Protein AF-A0AAQ3RJW4-F1 (afdb_monomer_lite)

Structure (mmCIF, N/CA/C/O backbone):
data_AF-A0AAQ3RJW4-F1
#
_entry.id   AF-A0AAQ3RJW4-F1
#
loop_
_atom_site.group_PDB
_atom_site.id
_atom_site.type_symbol
_atom_site.label_atom_id
_atom_site.label_alt_id
_atom_site.label_comp_id
_atom_site.label_asym_id
_atom_site.label_entity_id
_atom_site.label_seq_id
_atom_site.pdbx_PDB_ins_code
_atom_site.Cartn_x
_atom_site.Cartn_y
_atom_site.Cartn_z
_atom_site.occupancy
_atom_site.B_iso_or_equiv
_atom_site.auth_seq_id
_atom_site.auth_comp_id
_atom_site.auth_asym_id
_atom_site.auth_atom_id
_atom_site.pdbx_PDB_model_num
ATOM 1 N N . MET A 1 1 ? -29.319 -2.243 48.354 1.00 63.41 1 MET A N 1
ATOM 2 C CA . MET A 1 1 ? -29.995 -1.611 47.198 1.00 63.41 1 MET A CA 1
ATOM 3 C C . MET A 1 1 ? -28.959 -0.969 46.285 1.00 63.41 1 MET A C 1
ATOM 5 O O . MET A 1 1 ? -28.843 -1.432 45.165 1.00 63.41 1 MET A O 1
ATOM 9 N N . GLN A 1 2 ? -28.111 -0.069 46.800 1.00 76.50 2 GLN A N 1
ATOM 10 C CA . GLN A 1 2 ? -27.019 0.573 46.043 1.00 76.50 2 GLN A CA 1
ATOM 11 C C . GLN A 1 2 ? -25.972 -0.390 45.444 1.00 76.50 2 GLN A C 1
ATOM 13 O O . GLN A 1 2 ? -25.498 -0.154 44.344 1.00 76.50 2 GLN A O 1
ATOM 18 N N . GLU A 1 3 ? -25.632 -1.492 46.121 1.00 83.25 3 GLU A N 1
ATOM 19 C CA . GLU A 1 3 ? -24.650 -2.472 45.611 1.00 83.25 3 GLU A CA 1
ATOM 20 C C . GLU A 1 3 ? -25.155 -3.217 44.364 1.00 83.25 3 GLU A C 1
ATOM 22 O O . GLU A 1 3 ? -24.444 -3.347 43.376 1.00 83.25 3 GLU A O 1
ATOM 27 N N . ARG A 1 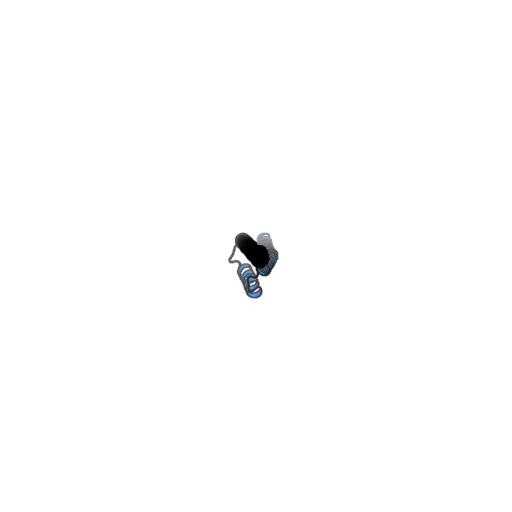4 ? -26.438 -3.596 44.359 1.00 88.69 4 ARG A N 1
ATOM 28 C CA . ARG A 1 4 ? -27.076 -4.262 43.216 1.00 88.69 4 ARG A CA 1
ATOM 29 C C . ARG A 1 4 ? -27.254 -3.310 42.026 1.00 88.69 4 ARG A C 1
ATOM 31 O O . ARG A 1 4 ? -27.166 -3.731 40.881 1.00 88.69 4 ARG A O 1
ATOM 38 N N . GLU A 1 5 ? -27.507 -2.029 42.294 1.00 91.81 5 GLU A N 1
ATOM 39 C CA . GLU A 1 5 ? -27.537 -0.982 41.262 1.00 91.81 5 GLU A CA 1
ATOM 40 C C . GLU A 1 5 ? -26.142 -0.743 40.666 1.00 91.81 5 GLU A C 1
ATOM 42 O O . GLU A 1 5 ? -26.024 -0.573 39.455 1.00 91.81 5 GLU A O 1
ATOM 47 N N . ALA A 1 6 ? -25.088 -0.796 41.488 1.00 94.00 6 ALA A N 1
ATOM 48 C CA . ALA A 1 6 ? -23.708 -0.672 41.028 1.00 94.00 6 ALA A CA 1
ATOM 49 C C . ALA A 1 6 ? -23.280 -1.853 40.138 1.00 94.00 6 ALA A C 1
ATOM 51 O O . ALA A 1 6 ? -22.711 -1.623 39.076 1.00 94.00 6 ALA A O 1
ATOM 52 N N . GLU A 1 7 ? -23.594 -3.096 40.517 1.00 93.50 7 GLU A N 1
ATOM 53 C CA . GLU A 1 7 ? -23.296 -4.289 39.705 1.00 93.50 7 GLU A CA 1
ATOM 54 C C . GLU A 1 7 ? -23.972 -4.240 38.326 1.00 93.50 7 GLU A C 1
ATOM 56 O O . GLU A 1 7 ? -23.333 -4.499 37.307 1.00 93.50 7 GLU A O 1
ATOM 61 N N . VAL A 1 8 ? -25.253 -3.858 38.280 1.00 95.50 8 VAL A N 1
ATOM 62 C CA . VAL A 1 8 ? -26.002 -3.725 37.019 1.00 95.50 8 VAL A CA 1
ATOM 63 C C . VAL A 1 8 ? -25.409 -2.632 36.131 1.00 95.50 8 VAL A C 1
ATOM 65 O O . VAL A 1 8 ? -25.330 -2.806 34.915 1.00 95.50 8 VAL A O 1
ATOM 68 N N . GLU A 1 9 ? -24.987 -1.509 36.715 1.00 95.75 9 GLU A N 1
ATOM 69 C CA . GLU A 1 9 ? -24.383 -0.424 35.944 1.00 95.75 9 GLU A CA 1
ATOM 70 C C . GLU A 1 9 ? -22.996 -0.798 35.404 1.00 95.75 9 GLU A C 1
ATOM 72 O O . GLU A 1 9 ? -22.683 -0.441 34.270 1.00 95.75 9 GLU A O 1
ATOM 77 N N . VAL A 1 10 ? -22.193 -1.560 36.154 1.00 94.19 10 VAL A N 1
ATOM 78 C CA . VAL A 1 10 ? -20.901 -2.080 35.669 1.00 94.19 10 VAL A CA 1
ATOM 79 C C . VAL A 1 10 ? -21.107 -2.997 34.465 1.00 94.19 10 VAL A C 1
ATOM 81 O O . VAL A 1 10 ? -20.528 -2.743 33.413 1.00 94.19 10 VAL A O 1
ATOM 84 N N . GLU A 1 11 ? -22.007 -3.977 34.561 1.00 93.12 11 GLU A N 1
ATOM 85 C CA . GLU A 1 11 ? -22.315 -4.889 33.450 1.00 93.12 11 GLU A CA 1
ATOM 86 C C . GLU A 1 11 ? -22.808 -4.126 32.205 1.00 93.12 11 GLU A C 1
ATOM 88 O O . GLU A 1 11 ? -22.370 -4.373 31.078 1.00 93.12 11 GLU A O 1
ATOM 93 N N . ARG A 1 12 ? -23.685 -3.129 32.394 1.00 95.75 12 ARG A N 1
ATOM 94 C CA . ARG A 1 12 ? -24.175 -2.277 31.298 1.00 95.75 12 ARG A CA 1
ATOM 95 C C . ARG A 1 12 ? -23.038 -1.488 30.638 1.00 95.75 12 ARG A C 1
ATOM 97 O O . ARG A 1 12 ? -23.038 -1.311 29.416 1.00 95.75 12 ARG A O 1
ATOM 104 N N . LEU A 1 13 ? -22.096 -0.975 31.430 1.00 93.25 13 LEU A N 1
ATOM 105 C CA . LEU A 1 13 ? -20.933 -0.239 30.936 1.00 93.25 13 LEU A CA 1
ATOM 106 C C . LEU A 1 13 ? -19.943 -1.153 30.214 1.00 93.25 13 LEU A C 1
ATOM 108 O O . LEU A 1 13 ? -19.428 -0.746 29.173 1.00 93.25 13 LEU A O 1
ATOM 112 N N . ASP A 1 14 ? -19.728 -2.375 30.693 1.00 90.50 14 ASP A N 1
ATOM 113 C CA . ASP A 1 14 ? -18.851 -3.355 30.049 1.00 90.50 14 ASP A CA 1
ATOM 114 C C . ASP A 1 14 ? -19.396 -3.773 28.680 1.00 90.50 14 ASP A C 1
ATOM 116 O O . ASP A 1 14 ? -18.670 -3.740 27.681 1.00 90.50 14 ASP A O 1
ATOM 120 N N . GLN A 1 15 ? -20.704 -4.027 28.582 1.00 91.25 15 GLN A N 1
ATOM 121 C CA . GLN A 1 15 ? -21.373 -4.286 27.303 1.00 91.25 15 GLN A CA 1
ATOM 122 C C . GLN A 1 15 ? -21.254 -3.097 26.342 1.00 91.25 15 GLN A C 1
ATOM 124 O O . GLN A 1 15 ? -20.972 -3.270 25.151 1.00 91.25 15 GLN A O 1
ATOM 129 N N . LEU A 1 16 ? -21.423 -1.871 26.847 1.00 93.19 16 LEU A N 1
ATOM 130 C CA . LEU A 1 16 ? -21.266 -0.661 26.044 1.00 93.19 16 LEU A CA 1
ATOM 131 C C . LEU A 1 16 ? -19.811 -0.468 25.581 1.00 93.19 16 LEU A C 1
ATOM 133 O O . LEU A 1 16 ? -19.587 -0.128 24.417 1.00 93.19 16 LEU A O 1
ATOM 137 N N . LYS A 1 17 ? -18.824 -0.716 26.455 1.00 91.31 17 LYS A N 1
ATOM 138 C CA . LYS A 1 17 ? -17.386 -0.648 26.146 1.00 91.31 17 LYS A CA 1
ATOM 139 C C . LYS A 1 17 ? -17.029 -1.666 25.065 1.00 91.31 17 LYS A C 1
ATOM 141 O O . LYS A 1 17 ? -16.402 -1.290 24.075 1.00 91.31 17 LYS A O 1
ATOM 146 N N . ALA A 1 18 ? -17.485 -2.912 25.197 1.00 90.44 18 ALA A N 1
ATOM 147 C CA . ALA A 1 18 ? -17.272 -3.969 24.210 1.00 90.44 18 ALA A CA 1
ATOM 148 C C . ALA A 1 18 ? -17.930 -3.635 22.862 1.00 90.44 18 ALA A C 1
ATOM 150 O O . ALA A 1 18 ? -17.285 -3.721 21.816 1.00 90.44 18 ALA A O 1
ATOM 151 N N 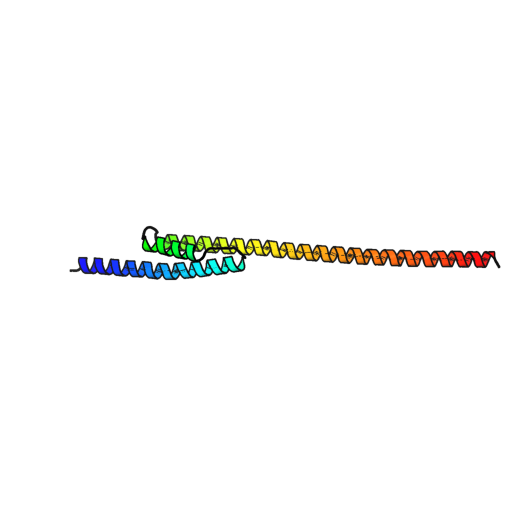. SER A 1 19 ? -19.186 -3.171 22.868 1.00 92.38 19 SER A N 1
ATOM 152 C CA . SER A 1 19 ? -19.879 -2.752 21.644 1.00 92.38 19 SER A CA 1
ATOM 153 C C . SER A 1 19 ? -19.156 -1.599 20.950 1.00 92.38 19 SER A C 1
ATOM 155 O O . SER A 1 19 ? -19.013 -1.611 19.725 1.00 92.38 19 SER A O 1
ATOM 157 N N . LYS A 1 20 ? -18.683 -0.604 21.711 1.00 93.69 20 LYS A N 1
ATOM 158 C CA . LYS A 1 20 ? -17.951 0.530 21.143 1.00 93.69 20 LYS A CA 1
ATOM 159 C C . LYS A 1 20 ? -16.582 0.113 20.617 1.00 93.69 20 LYS A C 1
ATOM 161 O O . LYS A 1 20 ? -16.155 0.609 19.577 1.00 93.69 20 LYS A O 1
ATOM 166 N N . MET A 1 21 ? -15.926 -0.823 21.299 1.00 92.44 21 MET A N 1
ATOM 167 C CA . MET A 1 21 ? -14.658 -1.385 20.859 1.00 92.44 21 MET A CA 1
ATOM 168 C C . MET A 1 21 ? -14.794 -2.093 19.511 1.00 92.44 21 MET A C 1
ATOM 170 O O . MET A 1 21 ? -14.031 -1.793 18.597 1.00 92.44 21 MET A O 1
ATOM 174 N N . LYS A 1 22 ? -15.808 -2.955 19.349 1.00 93.75 22 LYS A N 1
ATOM 175 C CA . LYS A 1 22 ? -16.086 -3.638 18.072 1.00 93.75 22 LYS A CA 1
ATOM 176 C C . LYS A 1 22 ? -16.261 -2.645 16.929 1.00 93.75 22 LYS A C 1
ATOM 178 O O . LYS A 1 22 ? -15.662 -2.815 15.874 1.00 93.75 22 LYS A O 1
ATOM 183 N N . GLU A 1 23 ? -17.040 -1.585 17.150 1.00 95.50 23 GLU A N 1
ATOM 184 C CA . GLU A 1 23 ? -17.264 -0.545 16.140 1.00 95.50 23 GLU A CA 1
ATOM 185 C C . GLU A 1 23 ? -15.949 0.110 15.684 1.00 95.50 23 GLU A C 1
ATOM 187 O O . GLU A 1 23 ? -15.729 0.293 14.488 1.00 95.50 23 GLU A O 1
ATOM 192 N N . ILE A 1 24 ? -15.068 0.470 16.622 1.00 95.94 24 ILE A N 1
ATOM 193 C CA . ILE A 1 24 ? -13.797 1.135 16.300 1.00 95.94 24 ILE A CA 1
ATOM 194 C C . ILE A 1 24 ? -12.823 0.154 15.641 1.00 95.94 24 ILE A C 1
ATOM 196 O O . ILE A 1 24 ? -12.196 0.506 14.642 1.00 95.94 24 ILE A O 1
ATOM 200 N N . ALA A 1 25 ? -12.714 -1.064 16.173 1.00 95.75 25 ALA A N 1
ATOM 201 C CA . ALA A 1 25 ? -11.844 -2.096 15.629 1.00 95.75 25 ALA A CA 1
ATOM 202 C C . ALA A 1 25 ? -12.226 -2.425 14.181 1.00 95.75 25 ALA A C 1
ATOM 204 O O . ALA A 1 25 ? -11.361 -2.440 13.313 1.00 95.75 25 ALA A O 1
ATOM 205 N N . PHE A 1 26 ? -13.517 -2.571 13.868 1.00 96.00 26 PHE A N 1
ATOM 206 C CA . PHE A 1 26 ? -13.928 -2.824 12.488 1.00 96.00 26 PHE A CA 1
ATOM 207 C C . PHE A 1 26 ? -13.617 -1.672 11.537 1.00 96.00 26 PHE A C 1
ATOM 209 O O . PHE A 1 26 ? -13.144 -1.935 10.442 1.00 96.00 26 PHE A O 1
ATOM 216 N N . LYS A 1 27 ? -13.759 -0.410 11.957 1.00 97.31 27 LYS A N 1
ATOM 217 C CA . LYS A 1 27 ? -13.346 0.726 11.111 1.00 97.31 27 LYS A CA 1
ATOM 218 C C . LYS A 1 27 ? -11.846 0.716 10.809 1.00 97.31 27 LYS A C 1
ATOM 220 O O . LYS A 1 27 ? -11.443 1.017 9.692 1.00 97.31 27 LYS A O 1
ATOM 225 N N . LYS A 1 28 ? -11.015 0.367 11.795 1.00 97.62 28 LYS A N 1
ATOM 226 C CA . LYS A 1 28 ? -9.563 0.218 11.600 1.00 97.62 28 LYS A CA 1
ATOM 227 C C . LYS A 1 28 ? -9.231 -0.969 10.694 1.00 97.62 28 LYS A C 1
ATOM 229 O O . LYS A 1 28 ? -8.322 -0.882 9.876 1.00 97.62 28 LYS A O 1
ATOM 234 N N . GLN A 1 29 ? -9.980 -2.059 10.828 1.00 97.44 29 GLN A N 1
ATOM 235 C CA . GLN A 1 29 ? -9.857 -3.227 9.964 1.00 97.44 29 GLN A CA 1
ATOM 236 C C . GLN A 1 29 ? -10.245 -2.897 8.513 1.00 97.44 29 GLN A C 1
ATOM 238 O O . GLN A 1 29 ? -9.530 -3.294 7.600 1.00 97.44 29 GLN A O 1
ATOM 243 N N . ASP A 1 30 ? -11.305 -2.112 8.296 1.00 97.19 30 ASP A N 1
ATOM 244 C CA . ASP A 1 30 ? -11.689 -1.618 6.967 1.00 97.19 30 ASP A CA 1
ATOM 245 C C . ASP A 1 30 ? -10.555 -0.777 6.341 1.00 97.19 30 ASP A C 1
ATOM 247 O O . ASP A 1 30 ? -10.214 -0.957 5.172 1.00 97.19 30 ASP A O 1
ATOM 251 N N . GLU A 1 31 ? -9.923 0.109 7.124 1.00 97.50 31 GLU A N 1
ATOM 252 C CA . GLU A 1 31 ? -8.777 0.914 6.669 1.00 97.50 31 GLU A CA 1
ATOM 253 C C . GLU A 1 31 ? -7.575 0.036 6.277 1.00 97.50 31 GLU A C 1
ATOM 255 O O . GLU A 1 31 ? -6.968 0.255 5.225 1.00 97.50 31 GLU A O 1
ATOM 260 N N . LEU A 1 32 ? -7.241 -0.974 7.090 1.00 96.75 32 LEU A N 1
ATOM 261 C CA . LEU A 1 32 ? -6.192 -1.953 6.777 1.00 96.75 32 LEU A CA 1
ATOM 262 C C . LEU A 1 32 ? -6.468 -2.671 5.457 1.00 96.75 32 LEU A C 1
ATOM 264 O O . LEU A 1 32 ? -5.584 -2.760 4.604 1.00 96.75 32 LEU A O 1
ATOM 268 N N . GLU A 1 33 ? -7.693 -3.161 5.284 1.00 95.44 33 GLU A N 1
ATOM 269 C CA . GLU A 1 33 ? -8.125 -3.868 4.079 1.00 95.44 33 GLU A CA 1
ATOM 270 C C . GLU A 1 33 ? -8.006 -2.976 2.834 1.00 95.44 33 GLU A C 1
ATOM 272 O O . GLU A 1 33 ? -7.491 -3.418 1.806 1.00 95.44 33 GLU A O 1
ATOM 277 N N . GLU A 1 34 ? -8.382 -1.698 2.932 1.00 95.94 34 GLU A N 1
ATOM 278 C CA . GLU A 1 34 ? -8.244 -0.733 1.836 1.00 95.94 34 GLU A CA 1
ATOM 279 C C . GLU A 1 34 ? -6.773 -0.451 1.481 1.00 95.94 34 GLU A C 1
ATOM 281 O O . GLU A 1 34 ? -6.416 -0.310 0.305 1.00 95.94 34 GLU A O 1
ATOM 286 N N . ILE A 1 35 ? -5.891 -0.343 2.479 1.00 95.81 35 ILE A N 1
ATOM 287 C CA . ILE A 1 35 ? -4.453 -0.141 2.246 1.00 95.81 35 ILE A CA 1
ATOM 288 C C . ILE A 1 35 ? -3.855 -1.367 1.558 1.00 95.81 35 ILE A C 1
ATOM 290 O O . ILE A 1 35 ? -3.184 -1.219 0.536 1.00 95.81 35 ILE A O 1
ATOM 294 N N . TYR A 1 36 ? -4.126 -2.570 2.067 1.00 93.50 36 TYR A N 1
ATOM 295 C CA . TYR A 1 36 ? -3.605 -3.802 1.483 1.00 93.50 36 TYR A CA 1
ATOM 296 C C . TYR A 1 36 ? -4.125 -4.044 0.065 1.00 93.50 36 TYR A C 1
ATOM 298 O O . TYR A 1 36 ? -3.333 -4.396 -0.810 1.00 93.50 36 TYR A O 1
ATOM 306 N N . ALA A 1 37 ? -5.401 -3.756 -0.205 1.00 92.81 37 ALA A N 1
ATOM 307 C CA . ALA A 1 37 ? -5.955 -3.830 -1.554 1.00 92.81 37 ALA A CA 1
ATOM 308 C C . ALA A 1 37 ? -5.215 -2.898 -2.531 1.00 92.81 37 ALA A C 1
ATOM 310 O O . ALA A 1 37 ? -4.828 -3.325 -3.619 1.00 92.81 37 ALA A O 1
ATOM 311 N N . ARG A 1 38 ? -4.952 -1.645 -2.128 1.00 90.31 38 ARG A N 1
ATOM 312 C CA . ARG A 1 38 ? -4.173 -0.682 -2.932 1.00 90.31 38 ARG A CA 1
ATOM 313 C C . ARG A 1 38 ? -2.711 -1.086 -3.103 1.00 90.31 38 ARG A C 1
ATOM 315 O O . ARG A 1 38 ? -2.118 -0.789 -4.134 1.00 90.31 38 ARG A O 1
ATOM 322 N N . ALA A 1 39 ? -2.134 -1.758 -2.111 1.00 89.25 39 ALA A N 1
ATOM 323 C CA . ALA A 1 39 ? -0.764 -2.265 -2.149 1.00 89.25 39 ALA A CA 1
ATOM 324 C C . ALA A 1 39 ? -0.632 -3.638 -2.843 1.00 89.25 39 ALA A C 1
ATOM 326 O O . ALA A 1 39 ? 0.468 -4.203 -2.869 1.00 89.25 39 ALA A O 1
ATOM 327 N N . HIS A 1 40 ? -1.733 -4.179 -3.383 1.00 88.75 40 HIS A N 1
ATOM 328 C CA . HIS A 1 40 ? -1.818 -5.522 -3.964 1.00 88.75 40 HIS A CA 1
ATOM 329 C C . HIS A 1 40 ? -1.295 -6.621 -3.021 1.00 88.75 40 HIS A C 1
ATOM 331 O O . HIS A 1 40 ? -0.583 -7.537 -3.434 1.00 88.75 40 HIS A O 1
ATOM 337 N N . VAL A 1 41 ? -1.620 -6.510 -1.733 1.00 89.25 41 VAL A N 1
ATOM 338 C CA . VAL A 1 41 ? -1.331 -7.521 -0.711 1.00 89.25 41 VAL A CA 1
ATOM 339 C C . VAL A 1 41 ? -2.590 -8.347 -0.476 1.00 89.25 41 VAL A C 1
ATOM 341 O O . VAL A 1 41 ? -3.650 -7.805 -0.167 1.00 89.25 41 VAL A O 1
ATOM 344 N N . GLU A 1 42 ? -2.474 -9.663 -0.625 1.00 90.50 42 GLU A N 1
ATOM 345 C CA . GLU A 1 42 ? -3.570 -10.590 -0.353 1.00 90.50 42 GLU A CA 1
ATOM 346 C C . GLU A 1 42 ? -3.736 -10.797 1.156 1.00 90.50 42 GLU A C 1
ATOM 348 O O . GLU A 1 42 ? -2.768 -11.021 1.885 1.00 90.50 42 GLU A O 1
ATOM 353 N N . ILE A 1 43 ? -4.980 -10.725 1.619 1.00 90.81 43 ILE A N 1
ATOM 354 C CA . ILE A 1 43 ? -5.361 -10.920 3.018 1.00 90.81 43 ILE A CA 1
ATOM 355 C C . ILE A 1 43 ? -6.632 -11.767 3.092 1.00 90.81 43 ILE A C 1
ATOM 357 O O . ILE A 1 43 ? -7.352 -11.906 2.105 1.00 90.81 43 ILE A O 1
ATOM 361 N N . ASN A 1 44 ? -6.928 -12.305 4.278 1.00 94.19 44 ASN A N 1
ATOM 362 C CA . ASN A 1 44 ? -8.197 -12.970 4.577 1.00 94.19 44 ASN A CA 1
ATOM 363 C C . ASN A 1 44 ? -9.035 -12.089 5.531 1.00 94.19 44 ASN A C 1
ATOM 365 O O . ASN A 1 44 ? -8.836 -12.171 6.749 1.00 94.19 44 ASN A O 1
ATOM 369 N N . PRO A 1 45 ? -9.956 -11.255 5.001 1.00 92.06 45 PRO A N 1
ATOM 370 C CA . PRO A 1 45 ? -10.783 -10.346 5.799 1.00 92.06 45 PRO A CA 1
ATOM 371 C C . PRO A 1 45 ? -11.632 -11.073 6.843 1.00 92.06 45 PRO A C 1
ATOM 373 O O . PRO A 1 45 ? -11.725 -10.637 7.988 1.00 92.06 45 PRO A O 1
ATOM 376 N N . GLU A 1 46 ? -12.206 -12.219 6.474 1.00 94.62 46 GLU A N 1
ATOM 377 C CA . GLU A 1 46 ? -13.081 -13.002 7.353 1.00 94.62 46 GLU A CA 1
ATOM 378 C C . GLU A 1 46 ? -12.321 -13.534 8.569 1.00 94.62 46 GLU A C 1
ATOM 380 O O . GLU A 1 46 ? -12.779 -13.405 9.705 1.00 94.62 46 GLU A O 1
ATOM 385 N N . ALA A 1 47 ? -11.117 -14.072 8.352 1.00 94.56 47 ALA A N 1
ATOM 386 C CA . ALA A 1 47 ? -10.270 -14.534 9.446 1.00 94.56 47 ALA A CA 1
ATOM 387 C C . ALA A 1 47 ? -9.840 -13.374 10.360 1.00 94.56 47 ALA A C 1
ATOM 389 O O . ALA A 1 47 ? -9.885 -13.509 11.583 1.00 94.56 47 ALA A O 1
ATOM 390 N N . ALA A 1 48 ? -9.467 -12.223 9.791 1.00 93.44 48 ALA A N 1
ATOM 391 C CA . ALA A 1 48 ? -9.069 -11.050 10.568 1.00 93.44 48 ALA A CA 1
ATOM 392 C C . ALA A 1 48 ? -10.224 -10.514 11.433 1.00 93.44 48 ALA A C 1
ATOM 394 O O . ALA A 1 48 ? -10.060 -10.300 12.637 1.00 93.44 48 ALA A O 1
ATOM 395 N N . ARG A 1 49 ? -11.422 -10.380 10.855 1.00 94.81 49 ARG A N 1
ATOM 396 C CA . ARG A 1 49 ? -12.633 -9.943 11.568 1.00 94.81 49 ARG A CA 1
ATOM 397 C C . ARG A 1 49 ? -13.071 -10.946 12.633 1.00 94.81 49 ARG A C 1
ATOM 399 O O . ARG A 1 49 ? -13.434 -10.535 13.736 1.00 94.81 49 ARG A O 1
ATOM 406 N N . GLY A 1 50 ? -12.992 -12.244 12.336 1.00 94.06 50 GLY A N 1
ATOM 407 C CA . GLY A 1 50 ? -13.262 -13.313 13.298 1.00 94.06 50 GLY A CA 1
ATOM 408 C C . GLY A 1 50 ? -12.319 -13.266 14.503 1.00 94.06 50 GLY A C 1
ATOM 409 O O . GLY A 1 50 ? -12.771 -13.356 15.645 1.00 94.06 50 GLY A O 1
ATOM 410 N N . ASN A 1 51 ? -11.026 -13.025 14.266 1.00 92.25 51 ASN A N 1
ATOM 411 C CA . ASN A 1 51 ? -10.039 -12.868 15.333 1.00 92.25 51 ASN A CA 1
ATOM 412 C C . ASN A 1 51 ? -10.351 -11.655 16.224 1.00 92.25 51 ASN A C 1
ATOM 414 O O . ASN A 1 51 ? -10.376 -11.799 17.446 1.00 92.25 51 ASN A O 1
ATOM 418 N N . ILE A 1 52 ? -10.667 -10.493 15.637 1.00 92.69 52 ILE A N 1
ATOM 419 C CA . ILE A 1 52 ? -11.056 -9.283 16.386 1.00 92.69 52 ILE A CA 1
ATOM 420 C C . ILE A 1 52 ? -12.263 -9.558 17.290 1.00 92.69 52 ILE A C 1
ATOM 422 O O . ILE A 1 52 ? -12.239 -9.215 18.473 1.00 92.69 52 ILE A O 1
ATOM 426 N N . LEU A 1 53 ? -13.304 -10.207 16.757 1.00 92.75 53 LEU A N 1
ATOM 427 C CA . LEU A 1 53 ? -14.487 -10.577 17.538 1.00 92.75 53 LEU A CA 1
ATOM 428 C C . LEU A 1 53 ? -14.123 -11.487 18.707 1.00 92.75 53 LEU A C 1
ATOM 430 O O . LEU A 1 53 ? -14.505 -11.197 19.838 1.00 92.75 53 LEU A O 1
ATOM 434 N N . SER A 1 54 ? -13.344 -12.541 18.449 1.00 91.94 54 SER A N 1
ATOM 435 C CA . SER A 1 54 ? -12.945 -13.497 19.484 1.00 91.94 54 SER A CA 1
ATOM 436 C C . SER A 1 54 ? -12.143 -12.847 20.616 1.00 91.94 54 SER A C 1
ATOM 438 O O . SER A 1 54 ? -12.376 -13.147 21.787 1.00 91.94 54 SER A O 1
ATOM 440 N N . LEU A 1 55 ? -11.249 -11.907 20.289 1.00 90.81 55 LEU A N 1
ATOM 441 C CA . LEU A 1 55 ? -10.448 -11.181 21.272 1.00 90.81 55 LEU A CA 1
ATOM 442 C C . LEU A 1 55 ? -11.325 -10.298 22.160 1.00 90.81 55 LEU A C 1
ATOM 444 O O . LEU A 1 55 ? -11.183 -10.345 23.381 1.00 90.81 55 LEU A O 1
ATOM 448 N N . ILE A 1 56 ? -12.264 -9.556 21.567 1.00 90.00 56 ILE A N 1
ATOM 449 C CA . ILE A 1 56 ? -13.168 -8.675 22.315 1.00 90.00 56 ILE A CA 1
ATOM 450 C C . ILE A 1 56 ? -14.133 -9.488 23.187 1.00 90.00 56 ILE A C 1
ATOM 452 O O . ILE A 1 56 ? -14.305 -9.164 24.358 1.00 90.00 56 ILE A O 1
ATOM 456 N N . ASP A 1 57 ? -14.732 -10.551 22.646 1.00 88.81 57 ASP A N 1
ATOM 457 C CA . ASP A 1 57 ? -15.721 -11.364 23.367 1.00 88.81 57 ASP A CA 1
ATOM 458 C C . ASP A 1 57 ? -15.101 -12.204 24.487 1.00 88.81 57 ASP A C 1
ATOM 460 O O . ASP A 1 57 ? -15.766 -12.501 25.476 1.00 88.81 57 ASP A O 1
ATOM 464 N N . SER A 1 58 ? -13.818 -12.560 24.369 1.00 88.00 58 SER A N 1
ATOM 465 C CA . SER A 1 58 ? -13.100 -13.258 25.439 1.00 88.00 58 SER A CA 1
ATOM 466 C C . SER A 1 58 ? -12.795 -12.377 26.655 1.00 88.00 58 SER A C 1
ATOM 468 O O . SER A 1 58 ? -12.470 -12.913 27.710 1.00 88.00 58 SER A O 1
ATOM 470 N N . GLY A 1 59 ? -12.839 -11.045 26.510 1.00 82.75 59 GLY A N 1
ATOM 471 C CA . GLY A 1 59 ? -12.461 -10.093 27.562 1.00 82.75 59 GLY A CA 1
ATOM 472 C C . GLY A 1 59 ? -10.991 -10.172 28.003 1.00 82.75 59 GLY A C 1
ATOM 473 O O . GLY A 1 59 ? -10.607 -9.503 28.957 1.00 82.75 59 GLY A O 1
ATOM 474 N N . ASN A 1 60 ? -10.160 -10.974 27.325 1.00 81.00 60 ASN A N 1
ATOM 475 C CA . ASN A 1 60 ? -8.777 -11.250 27.728 1.00 81.00 60 ASN A CA 1
ATOM 476 C C . ASN A 1 60 ? -7.779 -10.163 27.318 1.00 81.00 60 ASN A C 1
ATOM 478 O O . ASN A 1 60 ? -6.630 -10.206 27.755 1.00 81.00 60 ASN A O 1
ATOM 482 N N . ILE A 1 61 ? -8.181 -9.232 26.453 1.00 83.75 61 ILE A N 1
ATOM 483 C CA . ILE A 1 61 ? -7.317 -8.158 25.966 1.00 83.75 61 ILE A CA 1
ATOM 484 C C . ILE A 1 61 ? -7.8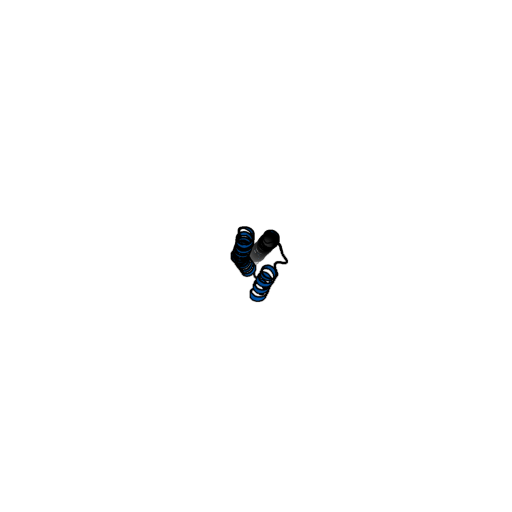80 -6.822 26.425 1.00 83.75 61 ILE A C 1
ATOM 486 O O . ILE A 1 61 ? -9.092 -6.603 26.354 1.00 83.75 61 ILE A O 1
ATOM 490 N N . GLU A 1 62 ? -7.012 -5.916 26.880 1.00 85.88 62 GLU A N 1
ATOM 491 C CA . GLU A 1 62 ? -7.473 -4.577 27.219 1.00 85.88 62 GLU A CA 1
ATOM 492 C C . GLU A 1 62 ? -7.878 -3.849 25.924 1.00 85.88 62 GLU A C 1
ATOM 494 O O . GLU A 1 62 ? -7.092 -3.758 24.976 1.00 85.88 62 GLU A O 1
ATOM 499 N N . PRO A 1 6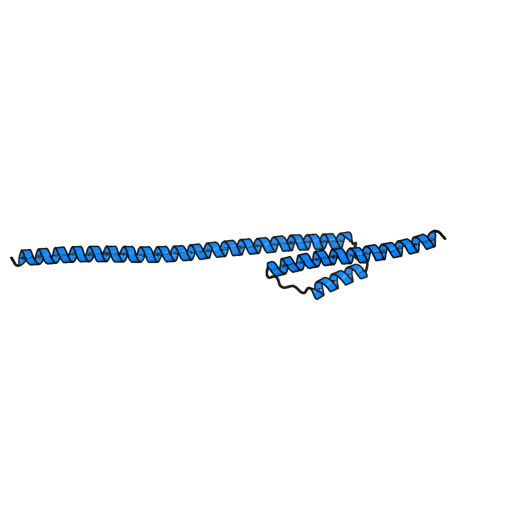3 ? -9.086 -3.271 25.879 1.00 83.25 63 PRO A N 1
ATOM 500 C CA . PRO A 1 63 ? -9.561 -2.373 24.838 1.00 83.25 63 PRO A CA 1
ATOM 501 C C . PRO A 1 63 ? -8.524 -1.430 24.203 1.00 83.25 63 PRO A C 1
ATOM 503 O O . PRO A 1 63 ? -8.430 -1.340 22.978 1.00 83.25 63 PRO A O 1
ATOM 506 N N . SER A 1 64 ? -7.740 -0.716 25.008 1.00 86.50 64 SER A N 1
ATOM 507 C CA . SER A 1 64 ? -6.736 0.226 24.501 1.00 86.50 64 SER A CA 1
ATOM 508 C C . SER A 1 64 ? -5.542 -0.462 23.836 1.00 86.50 64 SER A C 1
ATOM 510 O O . SER A 1 64 ? -4.982 0.083 22.884 1.00 86.50 64 SER A O 1
ATOM 512 N N . GLU A 1 65 ? -5.165 -1.651 24.303 1.00 90.88 65 GLU A N 1
ATOM 513 C CA . GLU A 1 65 ? -4.062 -2.435 23.753 1.00 90.88 65 GLU A CA 1
ATOM 514 C C . GLU A 1 65 ? -4.399 -2.930 22.347 1.00 90.88 65 GLU A C 1
ATOM 516 O O . GLU A 1 65 ? -3.619 -2.695 21.424 1.00 90.88 65 GLU A O 1
ATOM 521 N N . LEU A 1 66 ? -5.597 -3.500 22.159 1.00 92.00 66 LEU A N 1
ATOM 522 C CA . LEU A 1 66 ? -6.069 -3.952 20.847 1.00 92.00 66 LEU A CA 1
ATOM 523 C C . LEU A 1 66 ? -6.039 -2.814 19.822 1.00 92.00 66 LEU A C 1
ATOM 525 O O . LEU A 1 66 ? -5.467 -2.962 18.745 1.00 92.00 66 LEU A O 1
ATOM 529 N N . LEU A 1 67 ? -6.621 -1.657 20.158 1.00 93.06 67 LEU A N 1
ATOM 530 C CA . LEU A 1 67 ? -6.650 -0.515 19.240 1.00 93.06 67 LEU A CA 1
ATOM 531 C C . LEU A 1 67 ? -5.253 0.007 18.913 1.00 93.06 67 LEU A C 1
ATOM 533 O O . LEU A 1 67 ? -4.997 0.365 17.765 1.00 93.06 67 LEU A O 1
ATOM 537 N N . THR A 1 68 ? -4.359 0.025 19.903 1.00 95.00 68 THR A N 1
ATOM 538 C CA . THR A 1 68 ? -2.966 0.440 19.706 1.00 95.00 68 THR A CA 1
ATOM 539 C C . THR A 1 68 ? -2.238 -0.515 18.766 1.00 95.00 68 THR A C 1
ATOM 541 O O . THR A 1 68 ? -1.455 -0.071 17.927 1.00 95.00 68 THR A O 1
ATOM 544 N N . ASP A 1 69 ? -2.483 -1.819 18.881 1.00 94.19 69 ASP A N 1
ATOM 545 C CA . ASP A 1 69 ? -1.874 -2.800 17.987 1.00 94.19 69 ASP A CA 1
ATOM 546 C C . ASP A 1 69 ? -2.396 -2.660 16.553 1.00 94.19 69 ASP A C 1
ATOM 548 O O . ASP A 1 69 ? -1.610 -2.622 15.608 1.00 94.19 69 ASP A O 1
ATOM 552 N N . MET A 1 70 ? -3.702 -2.440 16.384 1.00 95.69 70 MET A N 1
ATOM 553 C CA . MET A 1 70 ? -4.280 -2.136 15.072 1.00 95.69 70 MET A CA 1
ATOM 554 C C . MET A 1 70 ? -3.698 -0.854 14.464 1.00 95.69 70 MET A C 1
ATOM 556 O O . MET A 1 70 ? -3.404 -0.822 13.272 1.00 95.69 70 MET A O 1
ATOM 560 N N . ASP A 1 71 ? -3.473 0.191 15.265 1.00 96.81 71 ASP A N 1
ATOM 561 C CA . ASP A 1 71 ? -2.818 1.419 14.798 1.00 96.81 71 ASP A CA 1
ATOM 562 C C . ASP A 1 71 ? -1.379 1.173 14.324 1.00 96.81 71 ASP A C 1
ATOM 564 O O . ASP A 1 71 ? -0.957 1.728 13.305 1.00 96.81 71 ASP A O 1
ATOM 568 N N . LYS A 1 72 ? -0.631 0.297 15.006 1.00 97.25 72 LYS A N 1
ATOM 569 C CA . LYS A 1 72 ? 0.705 -0.121 14.552 1.00 97.25 72 LYS A CA 1
ATOM 570 C C . LYS A 1 72 ? 0.636 -0.894 13.240 1.00 97.25 72 LYS A C 1
ATOM 572 O O . LYS A 1 72 ? 1.447 -0.637 12.352 1.00 97.25 72 LYS A O 1
ATOM 577 N N . GLN A 1 73 ? -0.324 -1.808 13.102 1.00 95.38 73 GLN A N 1
ATOM 578 C CA . GLN A 1 73 ? -0.533 -2.554 11.861 1.00 95.38 73 GLN A CA 1
ATOM 579 C C . GLN A 1 73 ? -0.874 -1.605 10.703 1.00 95.38 73 GLN A C 1
ATOM 581 O O . GLN A 1 73 ? -0.293 -1.732 9.627 1.00 95.38 73 GLN A O 1
ATOM 586 N N . ILE A 1 74 ? -1.734 -0.602 10.928 1.00 96.94 74 ILE A N 1
ATOM 587 C CA . ILE A 1 74 ? -2.067 0.424 9.926 1.00 96.94 74 ILE A CA 1
ATOM 588 C C . ILE A 1 74 ? -0.816 1.201 9.518 1.00 96.94 74 ILE A C 1
ATOM 590 O O . ILE A 1 74 ? -0.574 1.397 8.327 1.00 96.94 74 ILE A O 1
ATOM 594 N N . ALA A 1 75 ? -0.012 1.644 10.486 1.00 97.62 75 ALA A N 1
ATOM 595 C CA . ALA A 1 75 ? 1.218 2.378 10.208 1.00 97.62 75 ALA A CA 1
ATOM 596 C C . ALA A 1 75 ? 2.205 1.539 9.379 1.00 97.62 75 ALA A C 1
ATOM 598 O O . ALA A 1 75 ? 2.729 2.024 8.378 1.00 97.62 75 ALA A O 1
ATOM 599 N N . ALA A 1 76 ? 2.397 0.270 9.742 1.00 95.31 76 ALA A N 1
ATOM 600 C CA . ALA A 1 76 ? 3.248 -0.651 8.996 1.00 95.31 76 ALA A CA 1
ATOM 601 C C . ALA A 1 76 ? 2.722 -0.901 7.572 1.00 95.31 76 ALA A C 1
ATOM 603 O O . ALA A 1 76 ? 3.498 -0.882 6.620 1.00 95.31 76 ALA A O 1
ATOM 604 N N . ALA A 1 77 ? 1.407 -1.077 7.404 1.00 95.50 77 ALA A N 1
ATOM 605 C CA . ALA A 1 77 ? 0.790 -1.264 6.092 1.00 95.50 77 ALA A CA 1
ATOM 606 C C . ALA A 1 77 ? 0.964 -0.029 5.190 1.00 95.50 77 ALA A C 1
ATOM 608 O O . ALA A 1 77 ? 1.225 -0.172 3.996 1.00 95.50 77 ALA A O 1
ATOM 609 N N . LYS A 1 78 ? 0.859 1.185 5.750 1.00 96.44 78 LYS A N 1
ATOM 610 C CA . LYS A 1 78 ? 1.109 2.439 5.017 1.00 96.44 78 LYS A CA 1
ATOM 611 C C . LYS A 1 78 ? 2.561 2.558 4.565 1.00 96.44 78 LYS A C 1
ATOM 613 O O . LYS A 1 78 ? 2.798 2.947 3.424 1.00 96.44 78 LYS A O 1
ATOM 618 N N . GLU A 1 79 ? 3.505 2.209 5.434 1.00 96.06 79 GLU A N 1
ATOM 619 C CA . GLU A 1 79 ? 4.935 2.246 5.115 1.00 96.06 79 GLU A CA 1
ATOM 620 C C . GLU A 1 79 ? 5.294 1.246 4.008 1.00 96.06 79 GLU A C 1
ATOM 622 O O . GLU A 1 79 ? 5.944 1.604 3.029 1.00 96.06 79 GLU A O 1
ATOM 627 N N . GLU A 1 80 ? 4.794 0.012 4.103 1.00 93.00 80 GLU A N 1
ATOM 628 C CA . GLU A 1 80 ? 4.980 -1.011 3.068 1.00 93.00 80 GLU A CA 1
ATOM 629 C C . GLU A 1 80 ? 4.378 -0.567 1.724 1.00 93.00 80 GLU A C 1
ATOM 631 O O . GLU A 1 80 ? 5.017 -0.687 0.675 1.00 93.00 80 GLU A O 1
ATOM 636 N N . ALA A 1 81 ? 3.164 -0.003 1.739 1.00 94.62 81 ALA A N 1
ATOM 637 C CA . ALA A 1 81 ? 2.520 0.519 0.536 1.00 94.62 81 ALA A CA 1
ATOM 638 C C . ALA A 1 81 ? 3.334 1.656 -0.110 1.00 94.62 81 ALA A C 1
ATOM 640 O O . ALA A 1 81 ? 3.472 1.699 -1.336 1.00 94.62 81 ALA A O 1
ATOM 641 N N . LEU A 1 82 ? 3.900 2.556 0.701 1.00 95.38 82 LEU A N 1
ATOM 642 C CA . LEU A 1 82 ? 4.766 3.635 0.228 1.00 95.38 82 LEU A CA 1
ATOM 643 C C . LEU A 1 82 ? 6.063 3.084 -0.374 1.00 95.38 82 LEU A C 1
ATOM 645 O O . LEU A 1 82 ? 6.420 3.458 -1.490 1.00 95.38 82 LEU A O 1
ATOM 649 N N . SER A 1 83 ? 6.724 2.152 0.313 1.00 94.12 83 SER A N 1
ATOM 650 C CA . SER A 1 83 ? 7.960 1.523 -0.158 1.00 94.12 83 SER A CA 1
ATOM 651 C C . SER A 1 83 ? 7.774 0.835 -1.516 1.00 94.12 83 SER A C 1
ATOM 653 O O . SER A 1 83 ? 8.555 1.050 -2.447 1.00 94.12 83 SER A O 1
ATOM 655 N N . ARG A 1 84 ? 6.685 0.070 -1.683 1.00 93.62 84 ARG A N 1
ATOM 656 C CA . ARG A 1 84 ? 6.340 -0.570 -2.965 1.00 93.62 84 ARG A CA 1
ATOM 657 C C . ARG A 1 84 ? 6.132 0.444 -4.080 1.00 93.62 84 ARG A C 1
ATOM 659 O O . ARG A 1 84 ? 6.619 0.233 -5.190 1.00 93.62 84 ARG A O 1
ATOM 666 N N . LYS A 1 85 ? 5.439 1.546 -3.785 1.00 93.19 85 LYS A N 1
ATOM 667 C CA . LYS A 1 85 ? 5.248 2.635 -4.745 1.00 93.19 85 LYS A CA 1
ATOM 668 C C . LYS A 1 85 ? 6.588 3.230 -5.175 1.00 93.19 85 LYS A C 1
ATOM 670 O O . LYS A 1 85 ? 6.829 3.368 -6.367 1.00 93.19 85 LYS A O 1
ATOM 675 N N . GLU A 1 86 ? 7.482 3.524 -4.234 1.00 96.06 86 GLU A N 1
ATOM 676 C CA . GLU A 1 86 ? 8.803 4.070 -4.560 1.00 96.06 86 GLU A CA 1
ATOM 677 C C . GLU A 1 86 ? 9.632 3.135 -5.451 1.00 96.06 86 GLU A C 1
ATOM 679 O O . GLU A 1 86 ? 10.388 3.602 -6.306 1.00 96.06 86 GLU A O 1
ATOM 684 N N . ILE A 1 87 ? 9.514 1.818 -5.258 1.00 95.81 87 ILE A N 1
ATOM 685 C CA . ILE A 1 87 ? 10.162 0.825 -6.121 1.00 95.81 87 ILE A CA 1
ATOM 686 C C . ILE A 1 87 ? 9.564 0.871 -7.528 1.00 95.81 87 ILE A C 1
ATOM 688 O O . ILE A 1 87 ? 10.326 0.941 -8.491 1.00 95.81 87 ILE A O 1
ATOM 692 N N . LEU A 1 88 ? 8.234 0.868 -7.658 1.00 94.19 88 LEU A N 1
ATOM 693 C CA . LEU A 1 88 ? 7.559 0.952 -8.957 1.00 94.19 88 LEU A CA 1
ATOM 694 C C . LEU A 1 88 ? 7.935 2.235 -9.710 1.00 94.19 88 LEU A C 1
ATOM 696 O O . LEU A 1 88 ? 8.334 2.154 -10.869 1.00 94.19 88 LEU A O 1
ATOM 700 N N . ASP A 1 89 ? 7.933 3.386 -9.033 1.00 96.62 89 ASP A N 1
ATOM 701 C CA . ASP A 1 89 ? 8.333 4.673 -9.615 1.00 96.62 89 ASP A CA 1
ATOM 702 C C . ASP A 1 89 ? 9.798 4.649 -10.100 1.00 96.62 89 ASP A C 1
ATOM 704 O O . ASP A 1 89 ? 10.156 5.279 -11.099 1.00 96.62 89 ASP A O 1
ATOM 708 N N . LYS A 1 90 ? 10.687 3.940 -9.387 1.00 97.88 90 LYS A N 1
ATOM 709 C CA . LYS A 1 90 ? 12.075 3.739 -9.830 1.00 97.88 90 LYS A CA 1
ATOM 710 C C . LYS A 1 90 ? 12.124 2.832 -11.054 1.00 97.88 90 LYS A C 1
ATOM 712 O O . LYS A 1 90 ? 12.791 3.190 -12.014 1.00 97.88 90 LYS A O 1
ATOM 717 N N . VAL A 1 91 ? 11.421 1.704 -11.051 1.00 98.06 91 VAL A N 1
ATOM 718 C CA . VAL A 1 91 ? 11.385 0.780 -12.196 1.00 98.06 91 VAL A CA 1
ATOM 719 C C . VAL A 1 91 ? 10.878 1.482 -13.456 1.00 98.06 91 VAL A C 1
ATOM 721 O O . VAL A 1 91 ? 11.512 1.366 -14.501 1.00 98.06 91 VAL A O 1
ATOM 724 N N . GLU A 1 92 ? 9.811 2.273 -13.351 1.00 97.38 92 GLU A N 1
ATOM 725 C CA . GLU A 1 92 ? 9.264 3.043 -14.472 1.00 97.38 92 GLU A CA 1
ATOM 726 C C . GLU A 1 92 ? 10.296 4.026 -15.044 1.00 97.38 92 GLU A C 1
ATOM 728 O O . GLU A 1 92 ? 10.535 4.045 -16.248 1.00 97.38 92 GLU A O 1
ATOM 733 N N . LYS A 1 93 ? 11.000 4.779 -14.186 1.00 98.06 93 LYS A N 1
ATOM 734 C CA . LYS A 1 93 ? 12.079 5.681 -14.632 1.00 98.06 93 LYS A CA 1
ATOM 735 C C . LYS A 1 93 ? 13.212 4.944 -15.339 1.00 98.06 93 LYS A C 1
ATOM 737 O O . LYS A 1 93 ? 13.764 5.467 -16.303 1.00 98.06 93 LYS A O 1
ATOM 742 N N . TRP A 1 94 ? 13.584 3.765 -14.844 1.00 98.19 94 TRP A N 1
ATOM 743 C CA . TRP A 1 94 ? 14.634 2.951 -15.456 1.00 98.19 94 TRP A CA 1
ATOM 744 C C . TRP A 1 94 ? 14.199 2.426 -16.824 1.00 98.19 94 TRP A C 1
ATOM 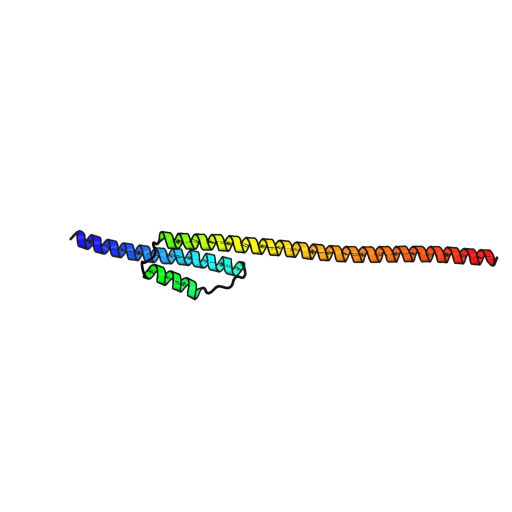746 O O . TRP A 1 94 ? 14.984 2.493 -17.763 1.00 98.19 94 TRP A O 1
ATOM 756 N N . MET A 1 95 ? 12.949 1.977 -16.961 1.00 97.88 95 MET A N 1
ATOM 757 C CA . MET A 1 95 ? 12.389 1.570 -18.251 1.00 97.88 95 MET A CA 1
ATOM 758 C C . MET A 1 95 ? 12.427 2.712 -19.270 1.00 97.88 95 MET A C 1
ATOM 760 O O . MET A 1 95 ? 12.966 2.524 -20.357 1.00 97.88 95 MET A O 1
ATOM 764 N N . SER A 1 96 ? 11.954 3.905 -18.900 1.00 97.50 96 SER A N 1
ATOM 765 C CA . SER A 1 96 ? 11.986 5.072 -19.791 1.00 97.50 96 SER A CA 1
ATOM 766 C C . SER A 1 96 ? 13.411 5.463 -20.193 1.00 97.50 96 SER A C 1
ATOM 768 O O . SER A 1 96 ? 13.651 5.817 -21.344 1.00 97.50 96 SER A O 1
ATOM 770 N N . ALA A 1 97 ? 14.377 5.371 -19.272 1.00 97.44 97 ALA A N 1
ATOM 771 C CA . ALA A 1 97 ? 15.780 5.642 -19.581 1.00 97.44 97 ALA A CA 1
ATOM 772 C C . ALA A 1 97 ? 16.359 4.629 -20.586 1.00 97.44 97 ALA A C 1
ATOM 774 O O . ALA A 1 97 ? 17.085 5.025 -21.496 1.00 97.44 97 ALA A O 1
ATOM 775 N N . CYS A 1 98 ? 16.013 3.343 -20.461 1.00 96.19 98 CYS A N 1
ATOM 776 C CA . CYS A 1 98 ? 16.416 2.318 -21.427 1.00 96.19 98 CYS A CA 1
ATOM 777 C C . CYS A 1 98 ? 15.779 2.537 -22.808 1.00 96.19 98 CYS A C 1
ATOM 779 O O . CYS A 1 98 ? 16.438 2.342 -23.829 1.00 96.19 98 CYS A O 1
ATOM 781 N N . GLU A 1 99 ? 14.511 2.950 -22.859 1.00 96.88 99 GLU A N 1
ATOM 782 C CA . GLU A 1 99 ? 13.836 3.292 -24.116 1.00 96.88 99 GLU A CA 1
ATOM 783 C C . GLU A 1 99 ? 14.510 4.484 -24.809 1.00 96.88 99 GLU A C 1
ATOM 785 O O . GLU A 1 99 ? 14.750 4.446 -26.018 1.00 96.88 99 GLU A O 1
ATOM 790 N N . GLU A 1 100 ? 14.871 5.518 -24.048 1.00 95.38 100 GLU A N 1
ATOM 791 C CA . GLU A 1 100 ? 15.575 6.685 -24.578 1.00 95.38 100 GLU A CA 1
ATOM 792 C C . GLU A 1 100 ? 16.991 6.342 -25.063 1.00 95.38 100 GLU A C 1
ATOM 794 O O . GLU A 1 100 ? 17.386 6.778 -26.145 1.00 95.38 100 GLU A O 1
ATOM 799 N N . GLU A 1 101 ? 17.736 5.511 -24.330 1.00 94.31 101 GLU A N 1
ATOM 800 C CA . GLU A 1 101 ? 19.049 5.015 -24.762 1.00 94.31 101 GLU A CA 1
ATOM 801 C C . GLU A 1 101 ? 18.950 4.262 -26.095 1.00 94.31 101 GLU A C 1
ATOM 803 O O . GLU A 1 101 ? 19.665 4.596 -27.042 1.00 94.31 101 GLU A O 1
ATOM 808 N N . SER A 1 102 ? 18.001 3.326 -26.216 1.00 94.94 102 SER A N 1
ATOM 809 C CA . SER A 1 102 ? 17.753 2.602 -27.470 1.00 94.94 102 SER A CA 1
ATOM 810 C C . SER A 1 102 ? 17.418 3.553 -28.621 1.00 94.94 102 SER A C 1
ATOM 812 O O . SER A 1 102 ? 17.905 3.374 -29.739 1.00 94.94 102 SER A O 1
ATOM 814 N N . TRP A 1 103 ? 16.600 4.578 -28.366 1.00 97.12 103 TRP A N 1
ATOM 815 C CA . TRP A 1 103 ? 16.238 5.563 -29.383 1.00 97.12 103 TRP A CA 1
ATOM 816 C C . TRP A 1 103 ? 17.448 6.394 -29.843 1.00 97.12 103 TRP A C 1
ATOM 818 O O . TRP A 1 103 ? 17.623 6.638 -31.042 1.00 97.12 103 TRP A O 1
ATOM 828 N N . LEU A 1 104 ? 18.320 6.791 -28.912 1.00 95.19 104 LEU A N 1
ATOM 829 C CA . LEU A 1 104 ? 19.555 7.521 -29.210 1.00 95.19 104 LEU A CA 1
ATOM 830 C C . LEU A 1 104 ? 20.564 6.668 -29.991 1.00 95.19 104 LEU A C 1
ATOM 832 O O . LEU A 1 104 ? 21.226 7.178 -30.902 1.00 95.19 104 LEU A O 1
ATOM 836 N N . GLU A 1 105 ? 20.686 5.379 -29.676 1.00 95.50 105 GLU A N 1
ATOM 837 C CA . GLU A 1 105 ? 21.536 4.448 -30.422 1.00 95.50 105 GLU A CA 1
ATOM 838 C C . GLU A 1 105 ? 21.100 4.320 -31.886 1.00 95.50 105 GLU A C 1
ATOM 840 O O . GLU A 1 105 ? 21.930 4.432 -32.799 1.00 95.50 105 GLU A O 1
ATOM 845 N N . ASP A 1 106 ? 19.799 4.146 -32.126 1.00 94.62 106 ASP A N 1
ATOM 846 C CA . ASP A 1 106 ? 19.239 4.059 -33.475 1.00 94.62 106 ASP A CA 1
ATOM 847 C C . ASP A 1 106 ? 19.441 5.359 -34.259 1.00 94.62 106 ASP A C 1
ATOM 849 O O . ASP A 1 106 ? 19.863 5.336 -35.422 1.00 94.62 106 ASP A O 1
ATOM 853 N N . TYR A 1 107 ? 19.224 6.506 -33.613 1.00 92.56 107 TYR A N 1
ATOM 854 C CA . TYR A 1 107 ? 19.491 7.811 -34.211 1.00 92.56 107 TYR A CA 1
ATOM 855 C C . TYR A 1 107 ? 20.962 7.956 -34.635 1.00 92.56 107 TYR A C 1
ATOM 857 O O . TYR A 1 107 ? 21.259 8.322 -35.780 1.00 92.56 107 TYR A O 1
ATOM 865 N N . ASN A 1 108 ? 21.898 7.609 -33.748 1.00 94.25 108 ASN A N 1
ATOM 866 C CA . ASN A 1 108 ? 23.332 7.674 -34.030 1.00 94.25 108 ASN A CA 1
ATOM 867 C C . ASN A 1 108 ? 23.740 6.729 -35.168 1.00 94.25 108 ASN A C 1
ATOM 869 O O . ASN A 1 108 ? 24.534 7.107 -36.035 1.00 94.25 108 ASN A O 1
ATOM 873 N N . ARG A 1 109 ? 23.166 5.521 -35.225 1.00 94.06 109 ARG A N 1
ATOM 874 C CA . ARG A 1 109 ? 23.400 4.569 -36.320 1.00 94.06 109 ARG A CA 1
ATOM 875 C C . ARG A 1 109 ? 23.004 5.166 -37.671 1.00 94.06 109 ARG A C 1
ATOM 877 O O . ARG A 1 109 ? 23.782 5.091 -38.624 1.00 94.06 109 ARG A O 1
ATOM 884 N N . VAL A 1 110 ? 21.829 5.789 -37.758 1.00 93.75 110 VAL A N 1
ATOM 885 C CA . VAL A 1 110 ? 21.349 6.442 -38.988 1.00 93.75 110 VAL A CA 1
ATOM 886 C C . VAL A 1 110 ? 22.258 7.604 -39.387 1.00 93.75 110 VAL A C 1
ATOM 888 O O . VAL A 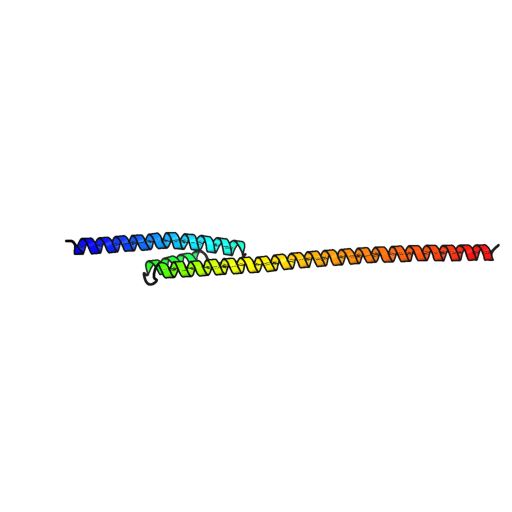1 110 ? 22.617 7.729 -40.561 1.00 93.75 110 VAL A O 1
ATOM 891 N N . LEU A 1 111 ? 22.678 8.425 -38.421 1.00 94.25 111 LEU A N 1
ATOM 892 C CA . LEU A 1 111 ? 23.601 9.535 -38.657 1.00 94.25 111 LEU A CA 1
ATOM 893 C C . LEU A 1 111 ? 24.920 9.045 -39.280 1.00 94.25 111 LEU A C 1
ATOM 895 O O . LEU A 1 111 ? 25.365 9.586 -40.295 1.00 94.25 111 LEU A O 1
ATOM 899 N N . ILE A 1 112 ? 25.516 7.996 -38.706 1.00 95.31 112 ILE A N 1
ATOM 900 C CA . ILE A 1 112 ? 26.774 7.409 -39.187 1.00 95.31 112 ILE A CA 1
ATOM 901 C C . ILE A 1 112 ? 26.608 6.861 -40.607 1.00 95.31 112 ILE A C 1
ATOM 903 O O . ILE A 1 112 ? 27.435 7.148 -41.474 1.00 95.31 112 ILE A O 1
ATOM 907 N N . ILE A 1 113 ? 25.529 6.119 -40.877 1.00 95.19 113 ILE A N 1
ATOM 908 C CA . ILE A 1 113 ? 25.248 5.571 -42.213 1.00 95.19 113 ILE A CA 1
ATOM 909 C C . ILE A 1 113 ? 25.127 6.697 -43.244 1.00 95.19 113 ILE A C 1
ATOM 911 O O . ILE A 1 113 ? 25.747 6.631 -44.308 1.00 95.19 113 ILE A O 1
ATOM 915 N N . ASN A 1 114 ? 24.381 7.755 -42.923 1.00 94.62 114 ASN A N 1
ATOM 916 C CA . ASN A 1 114 ? 24.211 8.902 -43.812 1.00 94.62 114 ASN A CA 1
ATOM 917 C C . ASN A 1 114 ? 25.543 9.607 -44.096 1.00 94.62 114 ASN A C 1
ATOM 919 O O . ASN A 1 114 ? 25.816 9.973 -45.243 1.00 94.62 114 ASN A O 1
ATOM 923 N N . HIS A 1 115 ? 26.393 9.758 -43.079 1.00 94.88 115 HIS A N 1
ATOM 924 C CA . HIS A 1 115 ? 27.718 10.347 -43.239 1.00 94.88 115 HIS A CA 1
ATOM 925 C C . HIS A 1 115 ? 28.615 9.503 -44.158 1.00 94.88 115 HIS A C 1
ATOM 927 O O . HIS A 1 115 ? 29.182 10.027 -45.119 1.00 94.88 115 HIS A O 1
ATOM 933 N N . LEU A 1 116 ? 28.685 8.187 -43.925 1.00 95.88 116 LEU A N 1
ATOM 934 C CA . LEU A 1 116 ? 29.463 7.259 -44.754 1.00 95.88 116 LEU A CA 1
ATOM 935 C C . LEU A 1 116 ? 28.975 7.241 -46.209 1.00 95.88 116 LEU A C 1
ATOM 937 O O . LEU A 1 116 ? 29.786 7.261 -47.136 1.00 95.88 116 LEU A O 1
ATOM 941 N N . HIS A 1 117 ? 27.658 7.269 -46.424 1.00 95.06 117 HIS A N 1
ATOM 942 C CA . HIS A 1 117 ? 27.061 7.350 -47.760 1.00 95.06 117 HIS A CA 1
ATOM 943 C C . HIS A 1 117 ? 27.383 8.669 -48.472 1.00 95.06 117 HIS A C 1
ATOM 945 O O . HIS A 1 117 ? 27.604 8.695 -49.682 1.00 95.06 117 HIS A O 1
ATOM 951 N N . SER A 1 118 ? 27.441 9.779 -47.735 1.00 95.94 118 SER A N 1
ATOM 952 C CA . SER A 1 118 ? 27.871 11.066 -48.287 1.00 95.94 118 SER A CA 1
ATOM 953 C C . SER A 1 118 ? 29.348 11.037 -48.691 1.00 95.94 118 SER A C 1
ATOM 955 O O . SER A 1 118 ? 29.697 11.500 -49.776 1.00 95.94 118 SER A O 1
ATOM 957 N N . MET A 1 119 ? 30.221 10.470 -47.851 1.00 97.25 119 MET A N 1
ATOM 958 C CA . MET A 1 119 ? 31.645 10.328 -48.167 1.00 97.25 119 MET A CA 1
ATOM 959 C C . MET A 1 119 ? 31.882 9.447 -49.397 1.00 97.25 119 MET A C 1
ATOM 961 O O . MET A 1 119 ? 32.672 9.821 -50.265 1.00 97.25 119 MET A O 1
ATOM 965 N N . SER A 1 120 ? 31.188 8.308 -49.508 1.00 97.19 120 SER A N 1
ATOM 966 C CA . SER A 1 120 ? 31.349 7.402 -50.650 1.00 97.19 120 SER A CA 1
ATOM 967 C C . SER A 1 120 ? 30.960 8.075 -51.970 1.00 97.19 120 SER A C 1
ATOM 969 O O . SER A 1 120 ? 31.703 7.976 -52.946 1.00 97.19 120 SER A O 1
ATOM 971 N N . LYS A 1 121 ? 29.861 8.844 -51.992 1.00 96.69 121 LYS A N 1
ATOM 972 C CA . LYS A 1 121 ? 29.449 9.647 -53.156 1.00 96.69 121 LYS A CA 1
ATOM 973 C C . LYS A 1 121 ? 30.505 10.671 -53.566 1.00 96.69 121 LYS A C 1
ATOM 975 O O . LYS A 1 121 ? 30.790 10.799 -54.756 1.00 96.69 121 LYS A O 1
ATOM 980 N N . SER A 1 122 ? 31.100 11.373 -52.601 1.00 97.31 122 SER A N 1
ATOM 981 C CA . SER A 1 122 ? 32.174 12.334 -52.872 1.00 97.31 122 SER A CA 1
ATOM 982 C C . SER A 1 122 ? 33.405 11.657 -53.478 1.00 97.31 122 SER A C 1
ATOM 984 O O . SER A 1 122 ? 33.938 12.148 -54.470 1.00 97.31 122 SER A O 1
ATOM 986 N N . ILE A 1 123 ? 33.824 10.506 -52.939 1.00 97.75 123 ILE A N 1
ATOM 987 C CA . ILE A 1 123 ? 34.957 9.731 -53.471 1.00 97.75 123 ILE A CA 1
ATOM 988 C C . ILE A 1 123 ? 34.670 9.255 -54.900 1.00 97.75 123 ILE A C 1
ATOM 990 O O . ILE A 1 123 ? 35.505 9.439 -55.782 1.00 97.75 123 ILE A O 1
ATOM 994 N N . LEU A 1 124 ? 33.485 8.691 -55.157 1.00 97.38 124 LEU A N 1
ATOM 995 C CA . LEU A 1 124 ? 33.093 8.243 -56.499 1.00 97.38 124 LEU A CA 1
ATOM 996 C C . LEU A 1 124 ? 33.098 9.396 -57.512 1.00 97.38 124 LEU A C 1
ATOM 998 O O . LEU A 1 124 ? 33.580 9.222 -58.628 1.00 97.38 124 LEU A O 1
ATOM 1002 N N . SER A 1 125 ? 32.621 10.578 -57.114 1.00 97.06 125 SER A N 1
ATOM 1003 C CA . SER A 1 125 ? 32.665 11.790 -57.942 1.00 97.06 125 SER A CA 1
ATOM 1004 C C . SER A 1 125 ? 34.100 12.218 -58.280 1.00 97.06 125 SER A C 1
ATOM 1006 O O . SER A 1 125 ? 34.402 12.535 -59.434 1.00 97.06 125 SER A O 1
ATOM 1008 N N . MET A 1 126 ? 35.016 12.170 -57.303 1.00 97.31 126 MET A N 1
ATOM 1009 C CA . MET A 1 126 ? 36.438 12.446 -57.548 1.00 97.31 126 MET A CA 1
ATOM 1010 C C . MET A 1 126 ? 37.052 11.434 -58.519 1.00 97.31 126 MET A C 1
ATOM 1012 O O . MET A 1 126 ? 37.739 11.835 -59.454 1.00 97.31 126 MET A O 1
ATOM 1016 N N . ILE A 1 127 ? 36.778 10.137 -58.337 1.00 97.06 127 ILE A N 1
ATOM 1017 C CA . ILE A 1 127 ? 37.280 9.077 -59.225 1.00 97.06 127 ILE A CA 1
ATOM 1018 C C . ILE A 1 127 ? 36.757 9.273 -60.652 1.00 97.06 127 ILE A C 1
ATOM 1020 O O . ILE A 1 127 ? 37.543 9.231 -61.595 1.00 97.06 127 ILE A O 1
ATOM 1024 N N . ALA A 1 128 ? 35.457 9.539 -60.821 1.00 96.38 128 ALA A N 1
ATOM 1025 C CA . ALA A 1 128 ? 34.859 9.803 -62.130 1.00 96.38 128 ALA A CA 1
ATOM 1026 C C . ALA A 1 128 ? 35.492 11.026 -62.816 1.00 96.38 128 ALA A C 1
ATOM 1028 O O . ALA A 1 128 ? 35.766 10.993 -64.014 1.00 96.38 128 ALA A O 1
ATOM 1029 N N . SER A 1 129 ? 35.783 12.080 -62.047 1.00 96.50 129 SER A N 1
ATOM 1030 C CA . SER A 1 129 ? 36.450 13.283 -62.558 1.00 96.50 129 SER A CA 1
ATOM 1031 C C . SER A 1 129 ? 37.889 12.999 -63.003 1.00 96.50 129 SER A C 1
ATOM 1033 O O . SER A 1 129 ? 38.308 13.465 -64.059 1.00 96.50 129 SER A O 1
ATOM 1035 N N . LEU A 1 130 ? 38.646 12.209 -62.232 1.00 95.81 130 LEU A N 1
ATOM 1036 C CA . LEU A 1 130 ? 40.007 11.793 -62.594 1.00 95.81 130 LEU A CA 1
ATOM 1037 C C . LEU A 1 130 ? 40.029 10.903 -63.843 1.00 95.81 130 LEU A C 1
ATOM 1039 O O . LEU A 1 130 ? 40.908 11.066 -64.682 1.00 95.81 130 LEU A O 1
ATOM 1043 N N . HIS A 1 131 ? 39.059 9.997 -63.985 1.00 93.50 131 HIS A N 1
ATOM 1044 C CA . HIS A 1 131 ? 38.919 9.157 -65.176 1.00 93.50 131 HIS A CA 1
ATOM 1045 C C . HIS A 1 131 ? 38.661 10.000 -66.429 1.00 93.50 131 HIS A C 1
ATOM 1047 O O . HIS A 1 131 ? 39.353 9.845 -67.429 1.00 93.50 131 HIS A O 1
ATOM 1053 N N . PHE A 1 132 ? 37.732 10.956 -66.343 1.00 94.00 132 PHE A N 1
ATOM 1054 C CA . PHE A 1 132 ? 37.432 11.878 -67.439 1.00 94.00 132 PHE A CA 1
ATOM 1055 C C . PHE A 1 132 ? 38.653 12.713 -67.860 1.00 94.00 132 PHE A C 1
ATOM 1057 O O . PHE A 1 132 ? 38.890 12.902 -69.051 1.00 94.00 132 PHE A O 1
ATOM 1064 N N . LEU A 1 133 ? 39.449 13.180 -66.891 1.00 94.00 133 LEU A N 1
ATOM 1065 C CA . LEU A 1 133 ? 40.699 13.904 -67.151 1.00 94.00 133 LEU A CA 1
ATOM 1066 C C . LEU A 1 133 ? 41.787 13.031 -67.789 1.00 94.00 133 LEU A C 1
ATOM 1068 O O . LEU A 1 133 ? 42.622 13.560 -68.508 1.00 94.00 133 LEU A O 1
ATOM 1072 N N . TRP A 1 134 ? 41.812 11.729 -67.501 1.00 89.94 134 TRP A N 1
ATOM 1073 C CA . TRP A 1 134 ? 42.769 10.789 -68.093 1.00 89.94 134 TRP A CA 1
ATOM 1074 C C . TRP A 1 134 ? 42.394 10.392 -69.531 1.00 89.94 134 TRP A C 1
ATOM 1076 O O . TRP A 1 134 ? 43.273 10.087 -70.332 1.00 89.94 134 TRP A O 1
ATOM 1086 N N . GLU A 1 135 ? 41.099 10.380 -69.858 1.00 91.25 135 GLU A N 1
ATOM 1087 C CA . GLU A 1 135 ? 40.580 10.052 -71.196 1.00 91.25 135 GLU A CA 1
ATOM 1088 C C . GLU A 1 135 ? 40.530 11.244 -72.171 1.00 91.25 135 GLU A C 1
ATOM 1090 O O . GLU A 1 135 ? 40.308 11.029 -73.365 1.00 91.25 135 GLU A O 1
ATOM 1095 N N . SER A 1 136 ? 40.719 12.476 -71.682 1.00 82.25 136 SER A N 1
ATOM 1096 C CA . SER A 1 136 ? 40.726 13.718 -72.479 1.00 82.25 136 SER A CA 1
ATOM 1097 C C . SER A 1 136 ? 42.136 14.128 -72.895 1.00 82.25 136 SER A C 1
ATOM 1099 O O . SER A 1 136 ? 42.293 14.569 -74.056 1.00 82.25 136 SER A O 1
#

Secondary structure (DSSP, 8-state):
-HHHHHHHHHHHHHHHHHHHHHHHHHHHHHHHHHHHHHTT----HHHHHHHHHHHHHTT-S-HHHHHHHHHHHHHHHHHHHHHHHHHHHHHHHHHHHHHHHHHHHHHHHHHHHHHHHHHHHHHHHHHHHHHHHHH-

pLDDT: mean 93.51, std 4.6, range [63.41, 98.19]

Foldseek 3Di:
DVVVVVVVVVVVVLVVLLVVLLVLLVVLLVLLVVLCVLLVHDDDSVVVSVVSNVCSVVVPDDSVRSVVVSVVSSVVSNVSSVVSVVVVVVVVVVVVVVVVVVVVVVVVVVVVVVVVVVVVVVVVVVVVVVVVVVVD

Sequence (136 aa):
MQEREAEVEVERLDQLKASKMKEIAFKKQDELEEIYARAHVEINPEAARGNILSLIDSGNIEPSELLTDMDKQIAAAKEEALSRKEILDKVEKWMSACEEESWLEDYNRVLIINHLHSMSKSILSMIASLHFLWES

Organism: Vigna mungo (NCBI:txid3915)

Radius of gyration: 37.31 Å; chains: 1; bounding box: 73×28×120 Å

InterPro domains:
  IPR007145 Microtubule-associated protein, MAP65/Ase1/PRC1 [PTHR19321] (5-109)